Protein AF-A0A6C0BIU3-F1 (afdb_monomer)

Sequence (84 aa):
MATLKTMIKQGFGLGIGFLSAHMIFIFVGILFFIPGYLLFVSQENKTDPTVSKQISGLILMLLGVVLAGGIGFGFLIDAIGDFS

Structure (mmCIF, N/CA/C/O backbone):
data_AF-A0A6C0BIU3-F1
#
_entry.id   AF-A0A6C0BIU3-F1
#
loop_
_atom_site.group_PDB
_atom_site.id
_atom_site.type_symbol
_atom_site.label_atom_id
_atom_site.label_alt_id
_atom_site.label_comp_id
_atom_site.label_asym_id
_atom_site.label_entity_id
_atom_site.label_seq_id
_atom_site.pdbx_PDB_ins_code
_atom_site.Cartn_x
_atom_site.Cartn_y
_atom_site.Cartn_z
_atom_site.occupancy
_atom_site.B_iso_or_equiv
_atom_site.auth_seq_id
_atom_site.auth_comp_id
_atom_site.auth_asym_id
_atom_site.auth_atom_id
_atom_site.pdbx_PDB_model_num
ATOM 1 N N . MET A 1 1 ? 27.618 3.150 -29.134 1.00 55.47 1 MET A N 1
ATOM 2 C CA . MET A 1 1 ? 26.935 4.460 -29.078 1.00 55.47 1 MET A CA 1
ATOM 3 C C . MET A 1 1 ? 25.441 4.195 -29.198 1.00 55.47 1 MET A C 1
ATOM 5 O O . MET A 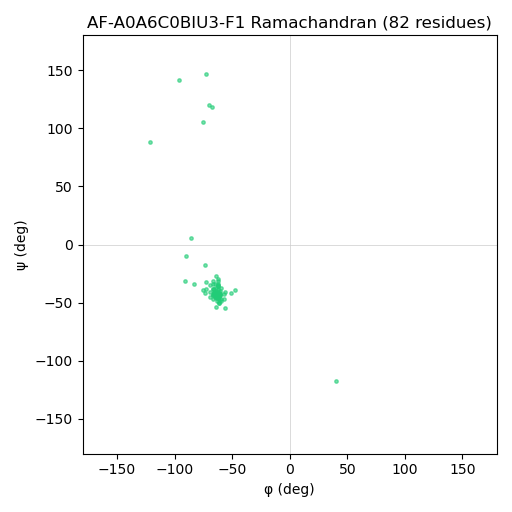1 1 ? 25.016 3.697 -30.234 1.00 55.47 1 MET A O 1
ATOM 9 N N . ALA A 1 2 ? 24.664 4.377 -28.128 1.00 62.81 2 ALA A N 1
ATOM 10 C CA . ALA A 1 2 ? 23.217 4.187 -28.207 1.00 62.81 2 ALA A CA 1
ATOM 11 C C . ALA A 1 2 ? 22.634 5.289 -29.102 1.00 62.81 2 ALA A C 1
ATOM 13 O O . ALA A 1 2 ? 22.803 6.472 -28.825 1.00 62.81 2 ALA A O 1
ATOM 14 N N . THR A 1 3 ? 22.005 4.913 -30.212 1.00 84.06 3 THR A N 1
ATOM 15 C CA . THR A 1 3 ? 21.307 5.869 -31.077 1.00 84.06 3 THR A CA 1
ATOM 16 C C . THR A 1 3 ? 20.022 6.332 -30.393 1.00 84.06 3 THR A C 1
ATOM 18 O O . THR A 1 3 ? 19.372 5.547 -29.703 1.00 84.06 3 THR A O 1
ATOM 21 N N . LEU A 1 4 ? 19.622 7.588 -30.620 1.00 81.12 4 LEU A N 1
ATOM 22 C CA . LEU A 1 4 ? 18.410 8.203 -30.053 1.00 81.12 4 LEU A CA 1
ATOM 23 C C . LEU A 1 4 ? 17.164 7.308 -30.198 1.00 81.12 4 LEU A C 1
ATOM 25 O O . LEU A 1 4 ? 16.383 7.148 -29.266 1.00 81.12 4 LEU A O 1
ATOM 29 N N . LYS A 1 5 ? 17.032 6.625 -31.341 1.00 80.06 5 LYS A N 1
ATOM 30 C CA . LYS A 1 5 ? 15.968 5.647 -31.615 1.00 80.06 5 LYS A CA 1
ATOM 31 C C . LYS A 1 5 ? 15.956 4.470 -30.627 1.00 80.06 5 LYS A C 1
ATOM 33 O O . LYS A 1 5 ? 14.889 3.994 -30.250 1.00 80.06 5 LYS A O 1
ATOM 38 N N . THR A 1 6 ? 17.129 4.002 -30.210 1.00 80.44 6 THR A N 1
ATOM 39 C CA . THR A 1 6 ? 17.293 2.887 -29.264 1.00 80.44 6 THR A CA 1
ATOM 40 C C . THR A 1 6 ? 16.966 3.329 -27.838 1.00 80.44 6 THR A C 1
ATOM 42 O O . THR A 1 6 ? 16.270 2.605 -27.130 1.00 80.44 6 THR A O 1
ATOM 45 N N . MET A 1 7 ? 17.362 4.550 -27.460 1.00 79.44 7 MET A N 1
ATOM 46 C CA . MET A 1 7 ? 17.009 5.149 -26.166 1.00 79.44 7 MET A CA 1
ATOM 47 C C . MET A 1 7 ? 15.503 5.392 -26.031 1.00 79.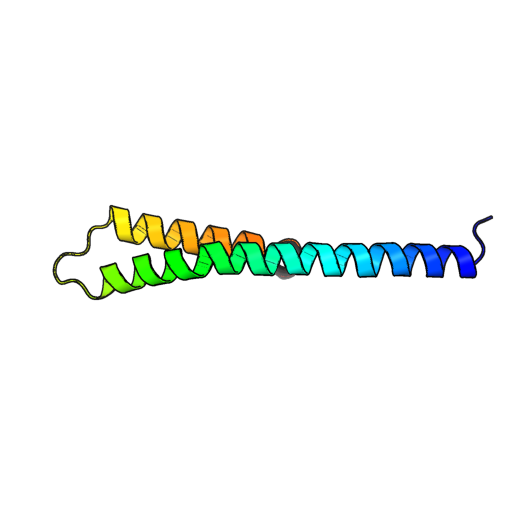44 7 MET A C 1
ATOM 49 O O . MET A 1 7 ? 14.920 5.044 -25.009 1.00 79.44 7 MET A O 1
ATOM 53 N N . ILE A 1 8 ? 14.850 5.896 -27.083 1.00 82.81 8 ILE A N 1
ATOM 54 C CA . ILE A 1 8 ? 13.391 6.085 -27.101 1.00 82.81 8 ILE A CA 1
ATOM 55 C C . ILE A 1 8 ? 12.669 4.738 -26.974 1.00 82.81 8 ILE A C 1
ATOM 57 O O . ILE A 1 8 ? 11.734 4.610 -26.190 1.00 82.81 8 ILE A O 1
ATOM 61 N N . LYS A 1 9 ? 13.111 3.707 -27.705 1.00 81.56 9 LYS A N 1
ATOM 62 C CA . LYS A 1 9 ? 12.471 2.384 -27.671 1.00 81.56 9 LYS A CA 1
ATOM 63 C C . LYS A 1 9 ? 12.636 1.691 -26.312 1.00 81.56 9 LYS A C 1
ATOM 65 O O . LYS A 1 9 ? 11.693 1.062 -25.838 1.00 81.56 9 LYS A O 1
ATOM 70 N N . GLN A 1 10 ? 13.802 1.830 -25.678 1.00 84.62 10 GLN A N 1
ATOM 71 C CA . GLN A 1 10 ? 14.038 1.325 -24.322 1.00 84.62 10 GLN A CA 1
ATOM 72 C C . GLN A 1 10 ? 13.243 2.105 -23.270 1.00 84.62 10 GLN A C 1
ATOM 74 O O . GLN A 1 10 ? 12.596 1.480 -22.434 1.00 84.62 10 GLN A O 1
ATOM 79 N N . GLY A 1 11 ? 13.229 3.439 -23.339 1.00 82.19 11 GLY A N 1
ATOM 80 C CA . GLY A 1 11 ? 12.460 4.283 -22.420 1.00 82.19 11 GLY A CA 1
ATOM 81 C C . GLY A 1 11 ? 10.954 4.038 -22.515 1.00 82.19 11 GLY A C 1
ATOM 82 O O . GLY A 1 11 ? 10.283 3.932 -21.494 1.00 82.19 11 GLY A O 1
ATOM 83 N N . PHE A 1 12 ? 10.428 3.850 -23.727 1.00 85.19 12 PHE A N 1
ATOM 84 C CA . PHE A 1 12 ? 9.017 3.528 -23.943 1.00 85.19 12 PHE A CA 1
ATOM 85 C C . PHE A 1 12 ? 8.645 2.142 -23.396 1.00 85.19 12 PHE A C 1
ATOM 87 O O . PHE A 1 12 ? 7.629 1.998 -22.721 1.00 85.19 12 PHE A O 1
ATOM 94 N N . GLY A 1 13 ? 9.487 1.129 -23.634 1.00 84.75 13 GLY A N 1
ATOM 95 C CA . GLY A 1 13 ? 9.273 -0.219 -23.100 1.00 84.75 13 GLY A CA 1
ATOM 96 C C . GLY A 1 13 ? 9.317 -0.264 -21.570 1.00 84.75 13 GLY A C 1
ATOM 97 O O . GLY A 1 13 ? 8.436 -0.857 -20.950 1.00 84.75 13 GLY A O 1
ATOM 98 N N . LEU A 1 14 ? 10.296 0.412 -20.962 1.00 87.62 14 LEU A N 1
ATOM 99 C CA . LEU A 1 14 ? 10.390 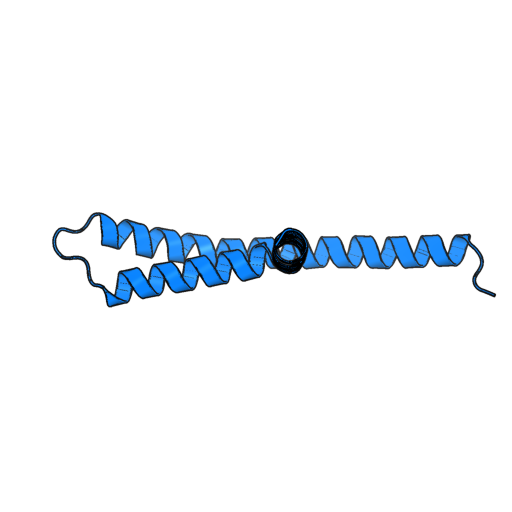0.544 -19.506 1.00 87.62 14 LEU A CA 1
ATOM 100 C C . LEU A 1 14 ? 9.210 1.326 -18.925 1.00 87.62 14 LEU A C 1
ATOM 102 O O . LEU A 1 14 ? 8.641 0.892 -17.931 1.00 87.62 14 LEU A O 1
ATOM 106 N N . GLY A 1 15 ? 8.807 2.431 -19.557 1.00 85.62 15 GLY A N 1
ATOM 107 C CA . GLY A 1 15 ? 7.691 3.259 -19.101 1.00 85.62 15 GLY A CA 1
ATOM 108 C C . GLY A 1 15 ? 6.352 2.521 -19.126 1.00 85.62 15 GLY A C 1
ATOM 109 O O . GLY A 1 15 ? 5.641 2.509 -18.123 1.00 85.62 15 GLY A O 1
ATOM 110 N N . ILE A 1 16 ? 6.021 1.845 -20.232 1.00 89.06 16 ILE A N 1
ATOM 111 C CA . ILE A 1 16 ? 4.790 1.041 -20.317 1.00 89.06 16 ILE A CA 1
ATOM 112 C C . ILE A 1 16 ? 4.843 -0.137 -19.344 1.00 89.06 16 ILE A C 1
ATOM 114 O O . ILE A 1 16 ? 3.864 -0.389 -18.642 1.00 89.06 16 ILE A O 1
ATOM 118 N N . GLY A 1 17 ? 5.978 -0.838 -19.269 1.00 87.19 17 GLY A N 1
ATOM 119 C CA . GLY A 1 17 ? 6.158 -1.943 -18.328 1.00 87.19 17 GLY A CA 1
ATOM 120 C C . GLY A 1 17 ? 5.935 -1.491 -16.885 1.00 87.19 17 GLY A C 1
ATOM 121 O O . GLY A 1 17 ? 5.147 -2.097 -16.164 1.00 87.19 17 GLY A O 1
ATOM 122 N N . PHE A 1 18 ? 6.531 -0.366 -16.502 1.00 87.00 18 PHE A N 1
ATOM 123 C CA . PHE A 1 18 ? 6.365 0.243 -15.189 1.00 87.00 18 PHE A CA 1
ATOM 124 C C . PHE A 1 18 ? 4.914 0.643 -14.891 1.00 87.00 18 PHE A C 1
ATOM 126 O O . PHE A 1 18 ? 4.379 0.257 -13.853 1.00 87.00 18 PHE A O 1
ATOM 133 N N . LEU A 1 19 ? 4.249 1.363 -15.802 1.00 87.50 19 LEU A N 1
ATOM 134 C CA . LEU A 1 19 ? 2.856 1.788 -15.615 1.00 87.50 19 LEU A CA 1
ATOM 135 C C . LEU A 1 19 ? 1.901 0.593 -15.523 1.00 87.50 19 LEU A C 1
ATOM 137 O O . LEU A 1 19 ? 1.020 0.569 -14.665 1.00 87.50 19 LEU A O 1
ATOM 141 N N . SER A 1 20 ? 2.101 -0.420 -16.368 1.00 88.38 20 SER A N 1
ATOM 142 C CA . SER A 1 20 ? 1.292 -1.642 -16.352 1.00 88.38 20 SER A CA 1
ATOM 143 C C . SER A 1 20 ? 1.485 -2.447 -15.063 1.00 88.38 20 SER A C 1
ATOM 145 O O . SER A 1 20 ? 0.504 -2.887 -14.464 1.00 88.38 20 SER A O 1
ATOM 147 N N . ALA A 1 21 ? 2.722 -2.570 -14.571 1.00 87.44 21 ALA A N 1
ATOM 148 C CA . ALA A 1 21 ? 3.001 -3.185 -13.278 1.00 87.44 21 ALA A CA 1
ATOM 149 C C . ALA A 1 21 ? 2.352 -2.392 -12.134 1.00 87.44 21 ALA A C 1
ATOM 151 O O . ALA A 1 21 ? 1.730 -2.980 -11.251 1.00 87.44 21 ALA A O 1
ATOM 152 N N . HIS A 1 22 ? 2.430 -1.060 -12.173 1.00 86.81 22 HIS A N 1
ATOM 153 C CA . HIS A 1 22 ? 1.820 -0.203 -11.160 1.00 86.81 22 HIS A CA 1
ATOM 154 C C . HIS A 1 22 ? 0.289 -0.322 -11.135 1.00 86.81 22 HIS A C 1
ATOM 156 O O . HIS A 1 22 ? -0.293 -0.398 -10.056 1.00 86.81 22 HIS A O 1
ATOM 162 N N . MET A 1 23 ? -0.367 -0.458 -12.295 1.00 89.94 23 MET A N 1
ATOM 163 C CA . MET A 1 23 ? -1.807 -0.750 -12.355 1.00 89.94 23 MET A CA 1
ATOM 164 C C . MET A 1 23 ? -2.175 -2.020 -11.581 1.00 89.94 23 MET A C 1
ATOM 166 O O . MET A 1 23 ? -3.179 -2.026 -10.873 1.00 89.94 23 MET A O 1
ATOM 170 N N . ILE A 1 24 ? -1.366 -3.080 -11.669 1.00 91.12 24 ILE A N 1
ATOM 171 C CA . ILE A 1 24 ? -1.613 -4.324 -10.924 1.00 91.12 24 ILE A CA 1
ATOM 172 C C . ILE A 1 24 ? -1.543 -4.062 -9.416 1.00 91.12 24 ILE A C 1
ATOM 174 O O . ILE A 1 24 ? -2.435 -4.485 -8.685 1.00 91.12 24 ILE A O 1
ATOM 178 N N . PHE A 1 25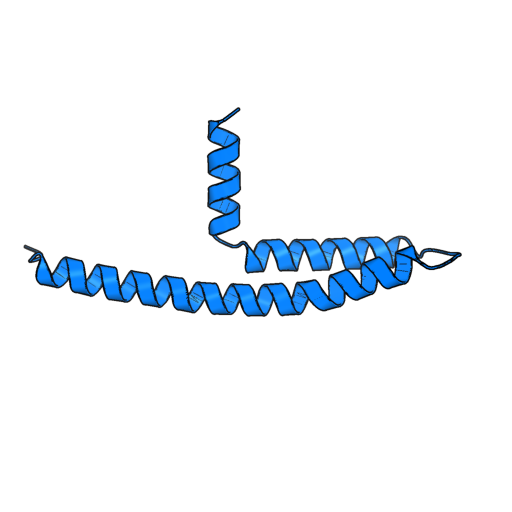 ? -0.535 -3.323 -8.948 1.00 89.38 25 PHE A N 1
ATOM 179 C CA . PHE A 1 25 ? -0.417 -2.961 -7.532 1.00 89.38 25 PHE A CA 1
ATOM 180 C C . PHE A 1 25 ? -1.584 -2.102 -7.035 1.00 89.38 25 PHE A C 1
ATOM 182 O O . PHE A 1 25 ? -2.046 -2.318 -5.917 1.00 89.38 25 PHE A O 1
ATOM 189 N N . ILE A 1 26 ? -2.127 -1.214 -7.873 1.00 90.50 26 ILE A N 1
ATOM 190 C CA . ILE A 1 26 ? -3.356 -0.469 -7.566 1.00 90.50 26 ILE A CA 1
ATOM 191 C C . ILE A 1 26 ? -4.533 -1.426 -7.366 1.00 90.50 26 ILE A C 1
ATOM 193 O O . ILE A 1 26 ? -5.226 -1.333 -6.353 1.00 90.50 26 ILE A O 1
ATOM 197 N N . PHE A 1 27 ? -4.741 -2.381 -8.276 1.00 93.12 27 PHE A N 1
ATOM 198 C CA . PHE A 1 27 ? -5.816 -3.367 -8.129 1.00 93.12 27 PHE A CA 1
ATOM 199 C C . PHE A 1 27 ? -5.657 -4.216 -6.868 1.00 93.12 27 PHE A C 1
ATOM 201 O O . PHE A 1 27 ? -6.627 -4.419 -6.138 1.00 93.12 27 PHE A O 1
ATOM 208 N N . VAL A 1 28 ? -4.437 -4.674 -6.584 1.00 93.25 28 VAL A N 1
ATOM 209 C CA . VAL A 1 28 ? -4.136 -5.430 -5.365 1.00 93.25 28 VAL A CA 1
ATOM 210 C C . VAL A 1 28 ? -4.394 -4.565 -4.127 1.00 93.25 28 VAL A C 1
ATOM 212 O O . VAL A 1 28 ? -5.070 -5.011 -3.205 1.00 93.25 28 VAL A 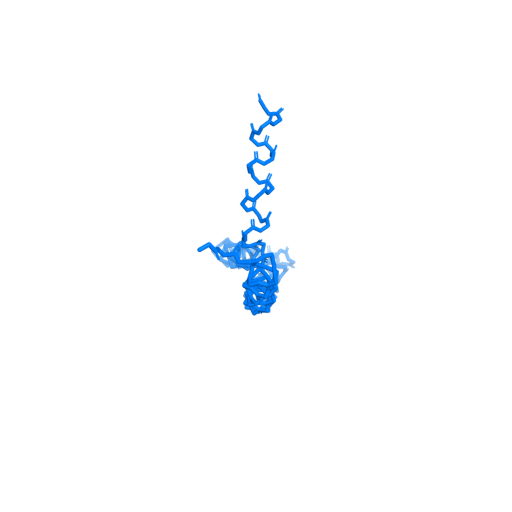O 1
ATOM 215 N N . GLY A 1 29 ? -3.939 -3.312 -4.116 1.00 91.56 29 GLY A N 1
ATOM 216 C CA . GLY A 1 29 ? -4.162 -2.384 -3.010 1.00 91.56 29 GLY A CA 1
ATOM 217 C C . GLY A 1 29 ? -5.645 -2.120 -2.747 1.00 91.56 29 GLY A C 1
ATOM 218 O O . GLY A 1 29 ? -6.081 -2.202 -1.601 1.00 91.56 29 GLY A O 1
ATOM 219 N N . ILE A 1 30 ? -6.448 -1.918 -3.796 1.00 92.81 30 ILE A N 1
ATOM 220 C CA . ILE A 1 30 ? -7.912 -1.790 -3.688 1.00 92.81 30 ILE A CA 1
ATOM 221 C C . ILE A 1 30 ? -8.534 -3.064 -3.100 1.00 92.81 30 ILE A C 1
ATOM 223 O O . ILE A 1 30 ? -9.410 -2.981 -2.235 1.00 92.81 30 ILE A O 1
ATOM 227 N N . LEU A 1 31 ? -8.063 -4.239 -3.525 1.00 94.25 31 LEU A N 1
ATOM 228 C CA . LEU A 1 31 ? -8.560 -5.532 -3.055 1.00 94.25 31 LEU A CA 1
ATOM 229 C C . LEU A 1 31 ? -8.330 -5.735 -1.550 1.00 94.25 31 LEU A C 1
ATOM 231 O O . LEU A 1 31 ? -9.168 -6.347 -0.893 1.00 94.25 31 LEU A O 1
ATOM 235 N N . PHE A 1 32 ? -7.256 -5.175 -0.987 1.00 92.75 32 PHE A N 1
ATOM 236 C CA . PHE A 1 32 ? -7.028 -5.138 0.464 1.00 92.75 32 PHE A CA 1
ATOM 237 C C . PHE A 1 32 ? -7.752 -3.974 1.160 1.00 92.75 32 PHE A C 1
ATOM 239 O O . PHE A 1 32 ? -8.234 -4.125 2.283 1.00 92.75 32 PHE A O 1
ATOM 246 N N . PHE A 1 33 ? -7.889 -2.829 0.493 1.00 93.00 33 PHE A N 1
ATOM 247 C CA . PHE A 1 33 ? -8.515 -1.637 1.061 1.00 93.00 33 PHE A CA 1
ATOM 248 C C . PHE A 1 33 ? -10.010 -1.827 1.334 1.00 93.00 33 PHE A C 1
ATOM 250 O O . PHE A 1 33 ? -10.475 -1.502 2.424 1.00 93.00 33 PHE A O 1
ATOM 257 N N . ILE A 1 34 ? -10.762 -2.380 0.376 1.00 93.75 34 ILE A N 1
ATOM 258 C CA . ILE A 1 34 ? -12.217 -2.581 0.494 1.00 93.75 34 ILE A CA 1
ATOM 259 C C . ILE A 1 34 ? -12.596 -3.404 1.740 1.00 93.75 34 ILE A C 1
ATOM 261 O O . ILE A 1 34 ? -13.398 -2.914 2.539 1.00 93.75 34 ILE A O 1
ATOM 265 N N . PRO A 1 35 ? -12.053 -4.616 1.972 1.00 92.69 35 PRO A N 1
ATOM 266 C CA . PRO A 1 35 ? -12.385 -5.383 3.168 1.00 92.69 35 PRO A CA 1
ATOM 267 C C . PRO A 1 35 ? -11.914 -4.690 4.453 1.00 92.69 35 PRO A C 1
ATOM 269 O O . PRO A 1 35 ? -12.618 -4.761 5.460 1.00 92.69 35 PRO A O 1
ATOM 272 N N . GLY A 1 36 ? -10.780 -3.979 4.428 1.00 91.88 36 GLY A N 1
ATOM 273 C CA . GLY A 1 36 ? -10.318 -3.180 5.567 1.00 91.88 36 GLY A CA 1
ATOM 274 C C . GLY A 1 36 ? -11.303 -2.071 5.935 1.00 91.88 36 GLY A C 1
ATOM 275 O O . GLY A 1 36 ? -11.677 -1.937 7.100 1.00 91.88 36 GLY A O 1
ATOM 276 N N . TYR A 1 37 ? -11.788 -1.339 4.931 1.00 92.56 37 TYR A N 1
ATOM 277 C CA . TYR A 1 37 ? -12.774 -0.272 5.091 1.00 92.56 37 TYR A CA 1
ATOM 278 C C . TYR A 1 37 ? -14.107 -0.802 5.618 1.00 92.56 37 TYR A C 1
ATOM 280 O O . TYR A 1 37 ? -14.654 -0.260 6.579 1.00 92.56 37 TYR A O 1
ATOM 288 N N . LEU A 1 38 ? -14.594 -1.912 5.057 1.00 92.12 38 LEU A N 1
ATOM 289 C CA . LEU A 1 38 ? -15.817 -2.558 5.532 1.00 92.12 38 LEU A CA 1
ATOM 290 C C . LEU A 1 38 ? -15.693 -3.006 6.994 1.00 92.12 38 LEU A C 1
ATOM 292 O O . LEU A 1 38 ? -16.621 -2.797 7.774 1.00 92.12 38 LEU A O 1
ATOM 296 N N . LEU A 1 39 ? -14.553 -3.581 7.391 1.00 89.56 39 LEU A N 1
ATOM 297 C CA . LEU A 1 39 ? -14.304 -3.974 8.781 1.00 89.56 39 LEU A CA 1
ATOM 298 C C . LEU A 1 39 ? -14.234 -2.771 9.725 1.00 89.56 39 LEU A C 1
ATOM 300 O O . LEU A 1 39 ? -14.775 -2.844 10.828 1.00 89.56 39 LEU A O 1
ATOM 304 N N . PHE A 1 40 ? -13.601 -1.678 9.303 1.00 89.38 40 PHE A N 1
ATOM 305 C CA . PHE A 1 40 ? -13.495 -0.460 10.101 1.00 89.38 40 PHE A CA 1
ATOM 306 C C . PHE A 1 40 ? -14.875 0.170 10.347 1.00 89.38 40 PHE A C 1
ATOM 308 O O . PHE A 1 40 ? -15.293 0.317 11.498 1.00 89.38 40 PHE A O 1
ATOM 315 N N . VAL A 1 41 ? -15.633 0.428 9.277 1.00 88.38 41 VAL A N 1
ATOM 316 C CA . VAL A 1 41 ? -16.963 1.061 9.349 1.00 88.38 41 VAL A CA 1
ATOM 317 C C . VAL A 1 41 ? -17.989 0.160 10.043 1.00 88.38 41 VAL A C 1
ATOM 319 O O . VAL A 1 41 ? -18.865 0.640 10.767 1.00 88.38 41 VAL A O 1
ATOM 322 N N . SER A 1 42 ? -17.882 -1.165 9.880 1.00 86.50 42 SER A N 1
ATOM 323 C CA . SER A 1 42 ? -18.756 -2.119 10.579 1.00 86.50 42 SER A CA 1
ATOM 324 C C . SER A 1 42 ? -18.567 -2.087 12.098 1.00 86.50 42 SER A C 1
ATOM 326 O O . SER A 1 42 ? -19.495 -2.428 12.830 1.00 86.50 42 SER A O 1
ATOM 328 N N . GLN A 1 43 ? -17.387 -1.699 12.585 1.00 85.44 43 GLN A N 1
ATOM 329 C CA . GLN A 1 43 ? -17.102 -1.608 14.017 1.00 85.44 43 GLN A CA 1
ATOM 330 C C . GLN A 1 43 ? -17.411 -0.226 14.590 1.00 85.44 43 GLN A C 1
ATOM 332 O O . GLN A 1 43 ? -17.829 -0.152 15.739 1.00 85.44 43 GLN A O 1
ATOM 337 N N . GLU A 1 44 ? -17.267 0.833 13.795 1.00 79.31 44 GLU A N 1
ATOM 338 C CA . GLU A 1 44 ? -17.584 2.209 14.197 1.00 79.31 44 GLU A CA 1
ATOM 339 C C . GLU A 1 44 ? -19.074 2.397 14.533 1.00 79.31 44 GLU A C 1
ATOM 341 O O . GLU A 1 44 ? -19.417 3.090 15.484 1.00 79.31 44 GLU A O 1
ATOM 346 N N . ASN A 1 45 ? -19.965 1.711 13.811 1.00 78.50 45 ASN A N 1
ATOM 347 C CA . ASN A 1 45 ? -21.416 1.818 14.004 1.00 78.50 45 ASN A CA 1
ATOM 348 C C . ASN A 1 45 ? -21.986 0.894 15.100 1.00 78.50 45 ASN A C 1
ATOM 350 O O . ASN A 1 45 ? -23.206 0.791 15.244 1.00 78.50 45 ASN A O 1
ATOM 354 N N . LYS A 1 46 ? -21.143 0.169 15.845 1.00 83.69 46 LYS A N 1
ATOM 355 C CA . LYS A 1 46 ? -21.598 -0.758 16.894 1.00 83.69 46 LYS A CA 1
ATOM 356 C C . LYS A 1 46 ? -21.569 -0.099 18.264 1.00 83.69 46 LYS A C 1
ATOM 358 O O . LYS A 1 46 ? -20.623 0.596 18.603 1.00 83.69 46 LYS A O 1
ATOM 363 N N . THR A 1 47 ? -22.584 -0.404 19.070 1.00 76.38 47 THR A N 1
ATOM 364 C CA . THR A 1 47 ? -22.717 0.073 20.456 1.00 76.38 47 THR A CA 1
ATOM 365 C C . THR A 1 47 ? -21.571 -0.410 21.355 1.00 76.38 47 THR A C 1
ATOM 367 O O . THR A 1 47 ? -21.174 0.320 22.251 1.00 76.38 47 THR A O 1
ATOM 370 N N . ASP A 1 48 ? -20.993 -1.583 21.054 1.00 78.69 48 ASP A N 1
ATOM 371 C CA . ASP A 1 48 ? -19.770 -2.114 21.676 1.00 78.69 48 ASP A CA 1
ATOM 372 C C . ASP A 1 48 ? -18.685 -2.372 20.613 1.00 78.69 48 ASP A C 1
ATOM 374 O O . ASP A 1 48 ? -18.592 -3.470 20.038 1.00 78.69 48 ASP A O 1
ATOM 378 N N . PRO A 1 49 ? -17.856 -1.365 20.293 1.00 73.25 49 PRO A N 1
ATOM 379 C CA . PRO A 1 49 ? -16.799 -1.511 19.308 1.00 73.25 49 PRO A CA 1
ATOM 380 C C . PRO A 1 49 ? -15.693 -2.422 19.848 1.00 73.25 49 PRO A C 1
ATOM 382 O O . PRO A 1 49 ? -15.025 -2.143 20.843 1.00 73.25 49 PRO A O 1
ATOM 385 N N . THR A 1 50 ? -15.440 -3.533 19.155 1.00 85.12 50 THR A N 1
ATOM 386 C CA . THR A 1 50 ? -14.258 -4.351 19.448 1.00 85.12 50 THR A CA 1
ATOM 387 C C . THR A 1 50 ? -13.023 -3.641 18.898 1.00 85.12 50 THR A C 1
ATOM 389 O O . THR A 1 50 ? -12.792 -3.662 17.685 1.00 85.12 50 THR A O 1
ATOM 392 N N . VAL A 1 51 ? -12.222 -3.055 19.792 1.00 83.81 51 VAL A N 1
ATOM 393 C CA . VAL A 1 51 ? -10.999 -2.293 19.470 1.00 83.81 51 VAL A CA 1
ATOM 394 C C . VAL A 1 51 ? -10.054 -3.081 18.554 1.00 83.81 51 VAL A C 1
ATOM 396 O O . VAL A 1 51 ? -9.554 -2.545 17.570 1.00 83.81 51 VAL A O 1
ATOM 399 N N . SER A 1 52 ? -9.872 -4.384 18.799 1.00 84.31 52 SER A N 1
ATOM 400 C CA . SER A 1 52 ? -8.999 -5.236 17.975 1.00 84.31 52 SER A CA 1
ATOM 401 C C . SER A 1 52 ? -9.439 -5.318 16.512 1.00 84.31 52 SER A C 1
ATOM 403 O O . SER A 1 52 ? -8.606 -5.259 15.610 1.00 84.31 52 SER A O 1
ATOM 405 N N . LYS A 1 53 ? -10.748 -5.403 16.254 1.00 81.88 53 LYS A N 1
ATOM 406 C CA . LYS A 1 53 ? -11.294 -5.458 14.893 1.00 81.88 53 LYS A CA 1
ATOM 407 C C . LYS A 1 53 ? -11.198 -4.106 14.194 1.00 81.88 53 LYS A C 1
ATOM 409 O O . LYS A 1 53 ? -10.868 -4.070 13.012 1.00 81.88 53 LYS A O 1
ATOM 414 N N . GLN A 1 54 ? -11.420 -3.011 14.919 1.00 86.06 54 GLN A N 1
ATOM 415 C CA . GLN A 1 54 ? -11.266 -1.661 14.376 1.00 86.06 54 GLN A CA 1
ATOM 416 C C . GLN A 1 54 ? -9.809 -1.386 13.977 1.00 86.06 54 GLN A C 1
ATOM 418 O O . GLN A 1 54 ? -9.552 -0.956 12.854 1.00 86.06 54 GLN A O 1
ATOM 423 N N . ILE A 1 55 ? -8.852 -1.733 14.845 1.00 89.94 55 ILE A N 1
ATOM 424 C CA . ILE A 1 55 ? -7.416 -1.640 14.548 1.00 89.94 55 ILE A CA 1
ATOM 425 C C . ILE A 1 55 ? -7.052 -2.540 13.363 1.00 89.94 55 ILE A C 1
ATOM 427 O O . ILE A 1 55 ? -6.338 -2.104 12.464 1.00 89.94 55 ILE A O 1
ATOM 431 N N . SER A 1 56 ? -7.571 -3.771 13.309 1.00 89.50 56 SER A N 1
ATOM 432 C CA . SER A 1 56 ? -7.301 -4.668 12.179 1.00 89.50 56 SER A CA 1
ATOM 433 C C . SER A 1 56 ? -7.821 -4.114 10.846 1.00 89.50 56 SER A C 1
ATOM 435 O O . SER A 1 56 ? -7.125 -4.214 9.839 1.00 89.50 56 SER A O 1
ATOM 437 N N . GLY A 1 57 ? -8.997 -3.470 10.845 1.00 88.88 57 GLY A N 1
ATOM 438 C CA . GLY A 1 57 ? -9.547 -2.797 9.668 1.00 88.88 57 GLY A CA 1
ATOM 439 C C . GLY A 1 57 ? -8.673 -1.624 9.231 1.00 88.88 57 GLY A C 1
ATOM 440 O O . GLY A 1 57 ? -8.316 -1.534 8.059 1.00 88.88 57 GLY A O 1
ATOM 441 N N . LEU A 1 58 ? -8.237 -0.794 10.185 1.00 90.94 58 LEU A N 1
ATOM 442 C CA . LEU A 1 58 ? -7.334 0.332 9.933 1.00 90.94 58 LEU A CA 1
ATOM 443 C C . LEU A 1 58 ? -5.995 -0.123 9.330 1.00 90.94 58 LEU A C 1
ATOM 445 O O . LEU A 1 58 ? -5.543 0.444 8.338 1.00 90.94 58 LEU A O 1
ATOM 449 N N . ILE A 1 59 ? -5.372 -1.162 9.896 1.00 92.25 59 ILE A N 1
ATOM 450 C CA . ILE A 1 59 ? -4.107 -1.717 9.390 1.00 92.25 59 ILE A CA 1
ATOM 451 C C . ILE A 1 59 ? -4.290 -2.234 7.962 1.00 92.25 59 ILE A C 1
ATOM 453 O O . ILE A 1 59 ? -3.461 -1.954 7.099 1.00 92.25 59 ILE A O 1
ATOM 457 N N . LEU A 1 60 ? -5.382 -2.952 7.692 1.00 92.56 60 LEU A N 1
ATOM 458 C CA . LEU A 1 60 ? -5.652 -3.510 6.369 1.00 92.56 60 LEU A CA 1
ATOM 459 C C . LEU A 1 60 ? -5.919 -2.411 5.324 1.00 92.56 60 LEU A C 1
ATOM 461 O O . LEU A 1 60 ? -5.428 -2.504 4.199 1.00 92.56 60 LEU A O 1
ATOM 465 N N . MET A 1 61 ? -6.618 -1.338 5.712 1.00 93.25 61 MET A N 1
ATOM 466 C CA . MET A 1 61 ? -6.785 -0.141 4.881 1.00 93.25 61 MET A CA 1
ATOM 467 C C . MET A 1 61 ? -5.445 0.528 4.582 1.00 93.25 61 MET A C 1
ATOM 469 O O . MET A 1 61 ? -5.153 0.792 3.418 1.00 93.25 61 MET A O 1
ATOM 473 N N . LEU A 1 62 ? -4.621 0.779 5.604 1.00 91.00 62 LEU A N 1
ATOM 474 C CA . LEU A 1 62 ? -3.299 1.387 5.433 1.00 91.00 62 LEU A CA 1
ATOM 475 C C . LEU A 1 62 ? -2.427 0.560 4.490 1.00 91.00 62 LEU A C 1
ATOM 477 O O . LEU A 1 62 ? -1.792 1.111 3.597 1.00 91.00 62 LEU A O 1
ATOM 481 N N . LEU A 1 63 ? -2.448 -0.762 4.637 1.00 91.44 63 LEU A N 1
ATOM 482 C CA . LEU A 1 63 ? -1.702 -1.674 3.779 1.00 91.44 63 LEU A CA 1
ATOM 483 C C . LEU A 1 63 ? -2.198 -1.600 2.324 1.00 91.44 63 LEU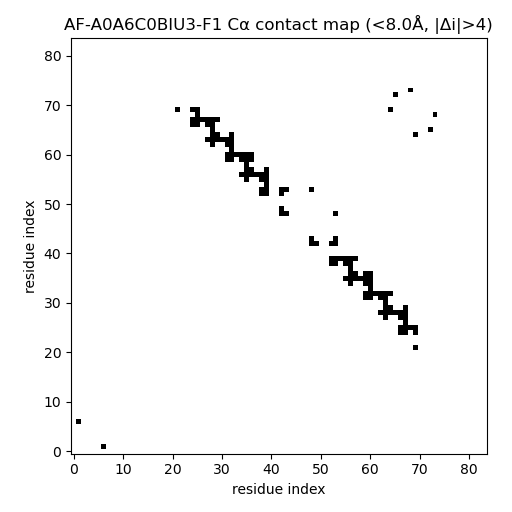 A C 1
ATOM 485 O O . LEU A 1 63 ? -1.387 -1.532 1.402 1.00 91.44 63 LEU A O 1
ATOM 489 N N . GLY A 1 64 ? -3.515 -1.507 2.114 1.00 90.38 64 GLY A N 1
ATOM 490 C CA . GLY A 1 64 ? -4.109 -1.263 0.798 1.00 90.38 64 GLY A CA 1
ATOM 491 C C . GLY A 1 64 ? -3.694 0.076 0.179 1.00 90.38 64 GLY A C 1
ATOM 492 O O . GLY A 1 64 ? -3.336 0.117 -0.998 1.00 90.38 64 GLY A O 1
ATOM 493 N N . VAL A 1 65 ? -3.666 1.157 0.967 1.00 89.62 65 VAL A N 1
ATOM 494 C CA . VAL A 1 65 ? -3.207 2.484 0.514 1.00 89.62 65 VAL A CA 1
ATOM 495 C C . VAL A 1 65 ? -1.722 2.472 0.173 1.00 89.62 65 VAL A C 1
ATOM 497 O O . VAL A 1 65 ? -1.341 3.031 -0.847 1.00 89.62 65 VAL A O 1
ATOM 500 N N . VAL A 1 66 ? -0.881 1.817 0.973 1.00 89.56 66 VAL A N 1
ATOM 501 C CA . VAL A 1 66 ? 0.558 1.704 0.692 1.00 89.56 66 VAL A CA 1
ATOM 502 C C . VAL A 1 66 ? 0.801 0.897 -0.582 1.00 89.56 66 VAL A C 1
ATOM 504 O O . VAL A 1 66 ? 1.625 1.290 -1.404 1.00 89.56 66 VAL A O 1
ATOM 507 N N . LEU A 1 67 ? 0.062 -0.193 -0.794 1.00 89.12 67 LEU A N 1
ATOM 508 C CA . LEU A 1 67 ? 0.166 -0.991 -2.018 1.00 89.12 67 LEU A CA 1
ATOM 509 C C . LEU A 1 67 ? -0.327 -0.229 -3.254 1.00 89.12 67 LEU A C 1
ATOM 511 O O . LEU A 1 67 ? 0.334 -0.269 -4.289 1.00 89.12 67 LEU A O 1
ATOM 515 N N . ALA A 1 68 ? -1.453 0.481 -3.147 1.00 88.06 68 ALA A N 1
ATOM 516 C CA . ALA A 1 68 ? -2.012 1.239 -4.263 1.00 88.06 68 ALA A CA 1
ATOM 517 C C . ALA A 1 68 ? -1.219 2.517 -4.562 1.00 88.06 68 ALA A C 1
ATOM 519 O O . ALA A 1 68 ? -0.971 2.839 -5.720 1.00 88.06 68 ALA A O 1
ATOM 520 N N . GLY A 1 69 ? -0.802 3.232 -3.520 1.00 84.81 69 GLY A N 1
ATOM 521 C CA . GLY A 1 69 ? 0.029 4.422 -3.625 1.00 84.81 69 GLY A CA 1
ATOM 522 C C . GLY A 1 69 ? 1.442 4.086 -4.088 1.00 84.81 69 GLY A C 1
ATOM 523 O O . GLY A 1 69 ? 2.023 4.847 -4.859 1.00 84.81 69 GLY A O 1
ATOM 524 N N . GLY A 1 70 ? 1.975 2.931 -3.675 1.00 82.25 70 GLY A N 1
ATOM 525 C CA . GLY A 1 70 ? 3.256 2.381 -4.103 1.00 82.25 70 GLY A CA 1
ATOM 526 C C . GLY A 1 70 ? 4.341 3.448 -4.237 1.00 82.25 70 GLY A C 1
ATOM 527 O O . GLY A 1 70 ? 4.702 4.134 -3.285 1.00 82.25 70 GLY A O 1
ATOM 528 N N . ILE A 1 71 ? 4.827 3.613 -5.464 1.00 70.06 71 ILE A N 1
ATOM 529 C CA . ILE A 1 71 ? 5.911 4.538 -5.805 1.00 70.06 71 ILE A CA 1
ATOM 530 C C . ILE A 1 71 ? 5.435 6.004 -5.763 1.00 70.06 71 ILE A C 1
ATOM 532 O O . ILE A 1 71 ? 6.195 6.881 -5.368 1.00 70.06 71 ILE A O 1
ATOM 536 N N . GLY A 1 72 ? 4.166 6.277 -6.086 1.00 69.12 72 GLY A N 1
ATOM 537 C CA . GLY A 1 72 ? 3.573 7.614 -5.972 1.00 69.12 72 GLY A CA 1
ATOM 538 C C . GLY A 1 72 ? 3.451 8.101 -4.525 1.00 69.12 72 GLY A C 1
ATOM 539 O O . GLY A 1 72 ? 3.604 9.291 -4.271 1.00 69.12 72 GLY A O 1
ATOM 540 N N . PHE A 1 73 ? 3.253 7.189 -3.568 1.00 73.62 73 PHE A N 1
ATOM 541 C CA . PHE A 1 73 ? 3.284 7.517 -2.140 1.00 73.62 73 PHE A CA 1
ATOM 542 C C . PHE A 1 73 ? 4.702 7.874 -1.675 1.00 73.62 73 PHE A C 1
ATOM 544 O O . PHE A 1 73 ? 4.870 8.847 -0.951 1.00 73.62 73 PHE A O 1
ATOM 551 N N . GLY A 1 74 ? 5.723 7.151 -2.152 1.00 71.81 74 GLY A N 1
ATOM 552 C CA . GLY A 1 74 ? 7.131 7.481 -1.896 1.00 71.81 74 GLY A CA 1
ATOM 553 C C . GLY A 1 74 ? 7.512 8.871 -2.412 1.00 71.81 74 GLY A C 1
ATOM 554 O O . GLY A 1 74 ? 8.020 9.680 -1.647 1.00 71.81 74 GLY A O 1
ATOM 555 N N . PHE A 1 75 ? 7.155 9.196 -3.659 1.00 69.12 75 PHE A N 1
ATOM 556 C CA . PHE A 1 75 ? 7.378 10.538 -4.212 1.00 69.12 75 PHE A CA 1
ATOM 557 C C . PHE A 1 75 ? 6.619 11.638 -3.464 1.00 69.12 75 PHE A C 1
ATOM 559 O O . PHE A 1 75 ? 7.120 12.751 -3.353 1.00 69.12 75 PHE A O 1
ATOM 566 N N . LEU A 1 76 ? 5.418 11.349 -2.953 1.00 70.44 76 LEU A N 1
ATOM 567 C CA . LEU A 1 76 ? 4.669 12.298 -2.131 1.00 70.44 76 LEU A CA 1
ATOM 568 C C . LEU A 1 76 ? 5.379 12.552 -0.793 1.00 70.44 76 LEU A C 1
ATOM 570 O O . LEU A 1 76 ? 5.463 13.699 -0.368 1.00 70.44 76 LEU A O 1
ATOM 574 N N . ILE A 1 77 ? 5.898 11.503 -0.144 1.00 76.94 77 ILE A N 1
ATOM 575 C CA . ILE A 1 77 ? 6.667 11.629 1.102 1.00 76.94 77 ILE A CA 1
ATOM 576 C C . ILE A 1 77 ? 7.971 12.391 0.863 1.00 76.94 77 ILE A C 1
ATOM 578 O O . ILE A 1 77 ? 8.264 13.302 1.633 1.00 76.94 77 ILE A O 1
ATOM 582 N N . ASP A 1 78 ? 8.704 12.079 -0.206 1.00 79.44 78 ASP A N 1
ATOM 583 C CA . ASP A 1 78 ? 9.926 12.803 -0.572 1.00 79.44 78 ASP A CA 1
ATOM 584 C C . ASP A 1 78 ? 9.624 14.282 -0.859 1.00 79.44 78 ASP A C 1
ATOM 586 O O . ASP A 1 78 ? 10.299 15.162 -0.333 1.00 79.44 78 ASP A O 1
ATOM 590 N N . ALA A 1 79 ? 8.556 14.576 -1.611 1.00 76.50 79 ALA A N 1
ATOM 59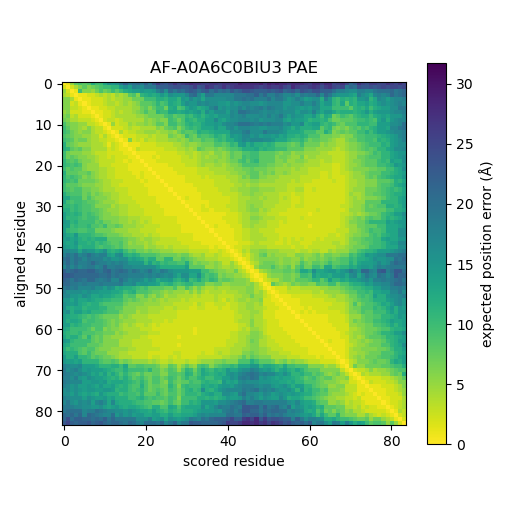1 C CA . ALA A 1 79 ? 8.140 15.951 -1.882 1.00 76.50 79 ALA A CA 1
ATOM 592 C C . ALA A 1 79 ? 7.758 16.704 -0.598 1.00 76.50 79 ALA A C 1
ATOM 594 O O . ALA A 1 79 ? 8.130 17.860 -0.442 1.00 76.50 79 ALA A O 1
ATOM 595 N N . ILE A 1 80 ? 7.035 16.069 0.331 1.00 81.31 80 ILE A N 1
ATOM 596 C CA . ILE A 1 80 ? 6.692 16.672 1.630 1.00 81.31 80 ILE A CA 1
ATOM 597 C C . ILE A 1 80 ? 7.950 16.889 2.484 1.00 81.31 80 ILE A C 1
ATOM 599 O O . ILE A 1 80 ? 8.044 17.911 3.162 1.00 81.31 80 ILE A O 1
ATOM 603 N N . GLY A 1 81 ? 8.909 15.961 2.440 1.00 80.38 81 GLY A N 1
ATOM 604 C CA . GLY A 1 81 ? 10.195 16.075 3.130 1.00 80.38 81 GLY A CA 1
ATOM 605 C C . GLY A 1 81 ? 11.040 17.252 2.643 1.00 80.38 81 GLY A C 1
ATOM 606 O O . GLY A 1 81 ? 11.669 17.906 3.464 1.00 80.38 81 GLY A O 1
ATOM 607 N N . ASP A 1 82 ? 10.988 17.566 1.347 1.00 80.25 82 ASP A N 1
ATOM 608 C CA . ASP A 1 82 ? 11.660 18.731 0.747 1.00 80.25 82 ASP A CA 1
ATOM 609 C C . ASP A 1 82 ? 10.985 20.080 1.086 1.00 80.25 82 ASP A C 1
ATOM 611 O O . ASP A 1 82 ? 11.595 21.136 0.916 1.00 80.25 82 ASP A O 1
ATOM 615 N N . PHE A 1 83 ? 9.727 20.073 1.548 1.00 68.69 83 PHE A N 1
ATOM 616 C CA . PHE A 1 83 ? 9.000 21.282 1.972 1.00 68.69 83 PHE A CA 1
ATOM 617 C C . PHE A 1 83 ? 9.173 21.624 3.465 1.00 68.69 83 PHE A C 1
ATOM 619 O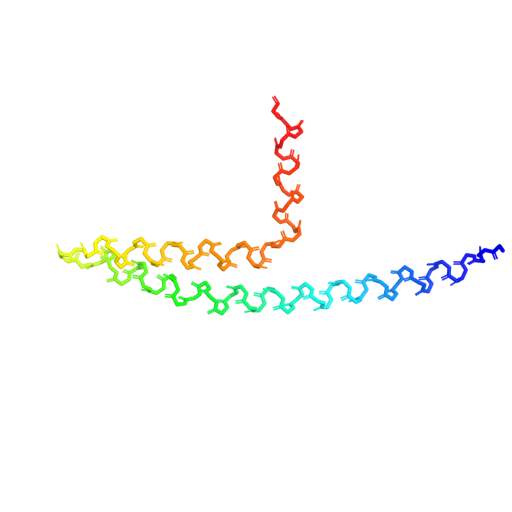 O . PHE A 1 83 ? 8.726 22.699 3.881 1.00 68.69 83 PHE A O 1
ATOM 626 N N . SER A 1 84 ? 9.773 20.732 4.265 1.00 54.19 84 SER A N 1
ATOM 627 C CA . SER A 1 84 ? 10.071 20.935 5.694 1.00 54.19 84 SER A CA 1
ATOM 628 C C . SER A 1 84 ? 11.489 21.445 5.926 1.00 54.19 84 SER A C 1
ATOM 630 O O . SER A 1 84 ? 11.677 22.022 7.023 1.00 54.19 84 SER A O 1
#

Secondary structure (DSSP, 8-state):
---HHHHHHHHHHHHHHHHHHHHHHHHHHHHHHHHHHHHHHHHHTSSS--HHHHHHHHHHHHHHHHHHHHHHHHHHHHHHHHT-

Radius of gyration: 19.27 Å; Cα contacts (8 Å, |Δi|>4): 68; chains: 1; bounding box: 50×27×53 Å

Organism: NCBI:txid1070528

Foldseek 3Di:
DQDPVNVVVVCVVVVVVVVVVLVVLLVVLVVQQVVLCVQLVVQVPDPDRDPVSNVSSVVSNVSSCCSNCPVVVVVVVVVVVVVD

pLDDT: mean 84.18, std 8.36, range [54.19, 94.25]

Solvent-accessible 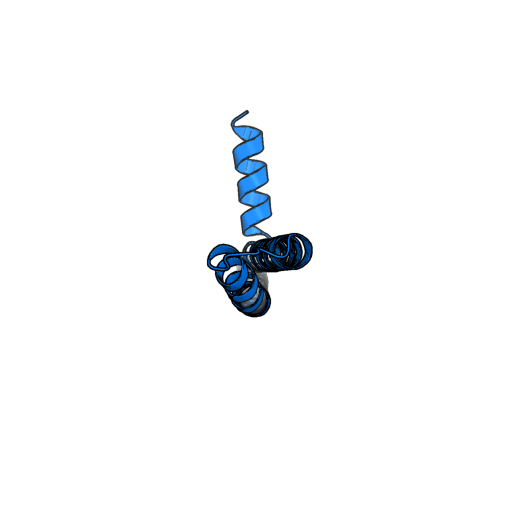surface area (backbone atoms only — not comparable to full-atom values): 4365 Å² total; per-residue (Å²): 132,87,49,71,71,54,53,52,53,50,51,51,52,51,50,52,52,51,52,57,53,47,52,50,35,31,54,52,8,49,65,38,21,54,60,11,47,51,40,26,56,63,28,70,77,39,98,76,56,54,63,70,52,31,51,50,9,51,53,32,27,51,52,8,49,50,40,39,35,43,70,62,44,51,53,51,52,52,54,53,60,76,74,108

Nearest PDB structures (foldseek):
  3g6b-assembly1_B  TM=6.981E-01  e=8.461E+00  Thermotoga maritima
  3g67-assembly1_B  TM=7.024E-01  e=9.513E+00  Thermotoga maritima

Mean predicted aligned error: 8.44 Å